Protein AF-A0A0S8JLC1-F1 (afdb_monomer)

Solvent-accessible surface area (backbone atoms only — not comparable to full-atom values): 7962 Å² total; per-residue (Å²): 145,84,77,82,77,69,78,82,66,83,86,64,82,88,74,90,65,54,78,68,53,51,53,52,52,52,49,53,48,49,68,62,53,57,70,75,49,84,62,74,84,76,56,77,79,81,66,77,92,82,66,80,84,83,36,74,48,77,34,61,56,48,60,86,65,21,60,57,53,40,59,54,46,37,54,37,55,77,69,69,58,74,75,73,40,69,37,44,38,69,42,12,24,54,53,26,52,49,41,73,77,67,47,48,38,66,58,48,50,50,54,62,74,68,54,62,58,68,71,72,71,45,90,78,77,133

Sequence (126 aa):
MRKVCIFLFSLLPAIKLEAQEWRRLLQLVFISVIPLFPGQWVGGQEAPASRRPKVGLILSGGAAKGMAHVGVLKVIEEAGLRIDYIGGTSMGGIVSALYAIGYCADSLAELVATLDWDRLLSDDIP

Secondary structure (DSSP, 8-state):
--SSSSGGGSSS------HHHHHHHHHHHHHHHGGG-TTTSS------TTSPPP-EEEEPP-GGGGGHHHHHHHHHHHTT---SEEEESTHHHHHHHHHHTT--HHHHHHHHHHS-HHHHH-----

Structure (mmCIF, N/CA/C/O backbone):
data_AF-A0A0S8JLC1-F1
#
_entry.id   AF-A0A0S8JLC1-F1
#
loop_
_atom_site.group_PDB
_atom_site.id
_atom_site.type_symbol
_atom_site.label_atom_id
_atom_site.label_alt_id
_atom_site.label_comp_id
_atom_site.label_asym_id
_atom_site.label_entity_id
_atom_site.label_seq_id
_atom_site.pdbx_PDB_ins_code
_atom_site.Cartn_x
_atom_site.Cartn_y
_atom_site.Cartn_z
_atom_site.occupancy
_atom_site.B_iso_or_equiv
_atom_site.auth_seq_id
_atom_site.auth_comp_id
_atom_site.auth_asym_id
_atom_site.auth_atom_id
_atom_site.pdbx_PDB_model_num
ATOM 1 N N . MET A 1 1 ? 17.595 2.772 10.826 1.00 45.44 1 MET A N 1
ATOM 2 C CA . MET A 1 1 ? 17.258 3.064 12.242 1.00 45.44 1 MET A CA 1
ATOM 3 C C . MET A 1 1 ? 18.494 2.954 13.153 1.00 45.44 1 MET A C 1
ATOM 5 O O . MET A 1 1 ? 18.518 2.133 14.055 1.00 45.44 1 MET A O 1
ATOM 9 N N . ARG A 1 2 ? 19.556 3.746 12.917 1.00 44.69 2 ARG A N 1
ATOM 10 C CA . ARG A 1 2 ? 20.817 3.678 13.703 1.00 44.69 2 ARG A CA 1
ATOM 11 C C . ARG A 1 2 ? 21.391 5.041 14.135 1.00 44.69 2 ARG A C 1
ATOM 13 O O . ARG A 1 2 ? 22.517 5.091 14.603 1.00 44.69 2 ARG A O 1
ATOM 20 N N . LYS A 1 3 ? 20.658 6.151 13.984 1.00 45.78 3 LYS A N 1
ATOM 21 C CA . LYS A 1 3 ? 21.224 7.503 14.193 1.00 45.78 3 LYS A CA 1
ATOM 22 C C . LYS A 1 3 ? 20.613 8.321 15.339 1.00 45.78 3 LYS A C 1
ATOM 24 O O . LYS A 1 3 ? 21.042 9.443 15.547 1.00 45.78 3 LYS A O 1
ATOM 29 N N . VAL A 1 4 ? 19.674 7.773 16.115 1.00 46.88 4 VAL A N 1
ATOM 30 C CA . VAL A 1 4 ? 19.003 8.537 17.191 1.00 46.88 4 VAL A CA 1
ATOM 31 C C . VAL A 1 4 ? 19.741 8.458 18.541 1.00 46.88 4 VAL A C 1
ATOM 33 O O . VAL A 1 4 ? 19.597 9.351 19.363 1.00 46.88 4 VAL A O 1
ATOM 36 N N . CYS A 1 5 ? 20.616 7.470 18.769 1.00 43.47 5 CYS A N 1
ATOM 37 C CA . CYS A 1 5 ? 21.269 7.297 20.079 1.00 43.47 5 CYS A CA 1
ATOM 38 C C . CYS A 1 5 ? 22.558 8.110 20.304 1.00 43.47 5 CYS A C 1
ATOM 40 O O . CYS A 1 5 ? 23.072 8.101 21.416 1.00 43.47 5 CYS A O 1
ATOM 42 N N . ILE A 1 6 ? 23.110 8.797 19.298 1.00 50.50 6 ILE A N 1
ATOM 43 C CA . ILE A 1 6 ? 24.464 9.379 19.418 1.00 50.50 6 ILE A CA 1
ATOM 44 C C . ILE A 1 6 ? 24.467 10.760 20.100 1.00 50.50 6 ILE A C 1
ATOM 46 O O . ILE A 1 6 ? 25.464 11.136 20.707 1.00 50.50 6 ILE A O 1
ATOM 50 N N . PHE A 1 7 ? 23.359 11.504 20.088 1.00 43.44 7 PHE A N 1
ATOM 51 C CA . PHE A 1 7 ? 23.368 12.892 20.576 1.00 43.44 7 PHE A CA 1
ATOM 52 C C . PHE A 1 7 ? 23.225 13.063 22.096 1.00 43.44 7 PHE A C 1
ATOM 54 O O . PHE A 1 7 ? 23.498 14.147 22.603 1.00 43.44 7 PHE A O 1
ATOM 61 N N . LEU A 1 8 ? 22.869 12.014 22.846 1.00 44.12 8 LEU A N 1
ATOM 62 C CA . LEU A 1 8 ? 22.686 12.115 24.301 1.00 44.12 8 LEU A CA 1
ATOM 63 C C . LEU A 1 8 ? 23.959 11.829 25.124 1.00 44.12 8 LEU A C 1
ATOM 65 O O . LEU A 1 8 ? 23.894 11.775 26.347 1.00 44.12 8 LEU A O 1
ATOM 69 N N . PHE A 1 9 ? 25.112 11.624 24.478 1.00 51.06 9 PHE A N 1
ATOM 70 C CA . PHE A 1 9 ? 26.343 11.172 25.148 1.00 51.06 9 PHE A CA 1
ATOM 71 C C . PHE A 1 9 ? 27.386 12.287 25.379 1.00 51.06 9 PHE A C 1
ATOM 73 O O . PHE A 1 9 ? 28.460 12.033 25.911 1.00 51.06 9 PHE A O 1
ATOM 80 N N . SER A 1 10 ? 27.083 13.53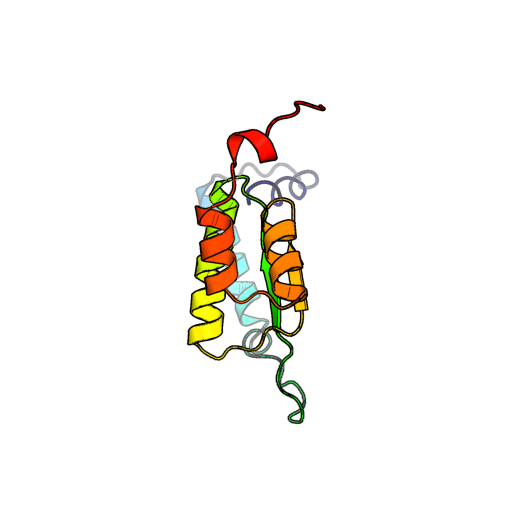4 24.996 1.00 50.03 10 SER A N 1
ATOM 81 C CA . SER A 1 10 ? 28.051 14.648 24.963 1.00 50.03 10 SER A CA 1
ATOM 82 C C . SER A 1 10 ? 28.226 15.423 26.284 1.00 50.03 10 SER A C 1
ATOM 84 O O . SER A 1 10 ? 29.041 16.343 26.323 1.00 50.03 10 SER A O 1
ATOM 86 N N . LEU A 1 11 ? 27.471 15.124 27.348 1.00 53.22 11 LEU A N 1
ATOM 87 C CA . LEU A 1 11 ? 27.420 15.973 28.557 1.00 53.22 11 LEU A CA 1
ATOM 88 C C . LEU A 1 11 ? 27.631 15.233 29.889 1.00 53.22 11 LEU A C 1
ATOM 90 O O . LEU A 1 11 ? 27.379 15.802 30.947 1.00 53.22 11 LEU A O 1
ATOM 94 N N . LEU A 1 12 ? 28.125 13.993 29.870 1.00 55.94 12 LEU A N 1
ATOM 95 C CA . LEU A 1 12 ? 28.469 13.264 31.095 1.00 55.94 12 LEU A CA 1
ATOM 96 C C . LEU A 1 12 ? 29.993 13.115 31.225 1.00 55.94 12 LEU A C 1
ATOM 98 O O . LEU A 1 12 ? 30.658 12.836 30.224 1.00 55.94 12 LEU A O 1
ATOM 102 N N . PRO A 1 13 ? 30.568 13.302 32.430 1.00 50.53 13 PRO A N 1
ATOM 103 C CA . PRO A 1 13 ? 31.993 13.092 32.661 1.00 50.53 13 PRO A CA 1
ATOM 104 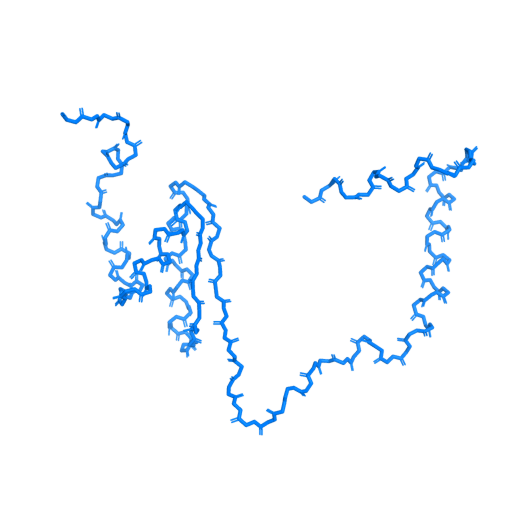C C . PRO A 1 13 ? 32.384 11.672 32.235 1.00 50.53 13 PRO A C 1
ATOM 106 O O . PRO A 1 13 ? 31.638 10.720 32.456 1.00 50.53 13 PRO A O 1
ATOM 109 N N . ALA A 1 14 ? 33.541 11.552 31.582 1.00 56.91 14 ALA A N 1
ATOM 110 C CA . ALA A 1 14 ? 34.032 10.333 30.948 1.00 56.91 14 ALA A CA 1
ATOM 111 C C . ALA A 1 14 ? 34.340 9.223 31.970 1.00 56.91 14 ALA A C 1
ATOM 113 O O . ALA A 1 14 ? 35.491 8.990 32.337 1.00 56.91 14 ALA A O 1
ATOM 114 N N . ILE A 1 15 ? 33.306 8.511 32.415 1.00 60.38 15 ILE A N 1
ATOM 115 C CA . ILE A 1 15 ? 33.459 7.250 33.136 1.00 60.38 15 ILE A CA 1
ATOM 116 C C . ILE A 1 15 ? 33.842 6.195 32.088 1.00 60.38 15 ILE A C 1
ATOM 118 O O . ILE A 1 15 ? 33.022 5.794 31.260 1.00 60.38 15 ILE A O 1
ATOM 122 N N . LYS A 1 16 ? 35.115 5.783 32.077 1.00 57.06 16 LYS A N 1
ATOM 123 C CA . LYS A 1 16 ? 35.620 4.687 31.235 1.00 57.06 16 LYS A CA 1
ATOM 124 C C . LYS A 1 16 ? 35.109 3.350 31.776 1.00 57.06 16 LYS A C 1
ATOM 126 O O . LYS A 1 16 ? 35.839 2.650 32.464 1.00 57.06 16 LYS A O 1
ATOM 131 N N . LEU A 1 17 ? 33.851 3.032 31.491 1.00 61.47 17 LEU A N 1
ATOM 132 C CA . LEU A 1 17 ? 33.269 1.729 31.799 1.00 61.47 17 LEU A CA 1
ATOM 133 C C . LEU A 1 17 ? 33.485 0.770 30.630 1.00 61.47 17 LEU A C 1
ATOM 135 O O . LEU A 1 17 ? 33.265 1.134 29.469 1.00 61.47 17 LEU A O 1
ATOM 139 N N . GLU A 1 18 ? 33.887 -0.460 30.933 1.00 74.25 18 GLU A N 1
ATOM 140 C CA . GLU A 1 18 ? 33.961 -1.530 29.945 1.00 74.25 18 GLU A CA 1
ATOM 141 C C . GLU A 1 18 ? 32.563 -1.874 29.405 1.00 74.25 18 GLU A C 1
ATOM 143 O O . GLU A 1 18 ? 31.536 -1.712 30.071 1.00 74.25 18 GLU A O 1
ATOM 148 N N . ALA A 1 19 ? 32.495 -2.419 28.186 1.00 70.94 19 ALA A N 1
ATOM 149 C CA . ALA A 1 19 ? 31.231 -2.794 27.541 1.00 70.94 19 ALA A CA 1
ATOM 150 C C . ALA A 1 19 ? 30.370 -3.758 28.391 1.00 70.94 19 ALA A C 1
ATOM 152 O O . ALA A 1 19 ? 29.148 -3.828 28.231 1.00 70.94 19 ALA A O 1
ATOM 153 N N . GLN A 1 20 ? 30.994 -4.516 29.296 1.00 69.56 20 GLN A N 1
ATOM 154 C CA . GLN A 1 20 ? 30.313 -5.408 30.232 1.00 69.56 20 GLN A CA 1
ATOM 155 C C . GLN A 1 20 ? 29.629 -4.661 31.389 1.00 69.56 20 GLN A C 1
ATOM 157 O O . GLN A 1 20 ? 28.553 -5.067 31.829 1.00 69.56 20 GLN A O 1
ATOM 162 N N . GLU A 1 21 ? 30.199 -3.552 31.847 1.00 79.06 21 GLU A N 1
ATOM 163 C CA . GLU A 1 21 ? 29.637 -2.719 32.914 1.00 79.06 21 GLU A CA 1
ATOM 164 C C . GLU A 1 21 ? 28.445 -1.912 32.403 1.00 79.06 21 GLU A C 1
ATOM 166 O O . GLU A 1 21 ? 27.424 -1.836 33.082 1.00 79.06 21 GLU A O 1
ATOM 171 N N . TRP A 1 22 ? 28.500 -1.439 31.153 1.00 79.00 22 TRP A N 1
ATOM 172 C CA . TRP A 1 22 ? 27.345 -0.839 30.476 1.00 79.00 22 TRP A CA 1
ATOM 173 C C . TRP A 1 22 ? 26.160 -1.793 30.387 1.00 79.00 22 TRP A C 1
ATOM 175 O O . TRP A 1 22 ? 25.030 -1.402 30.671 1.00 79.00 22 TRP A O 1
ATOM 1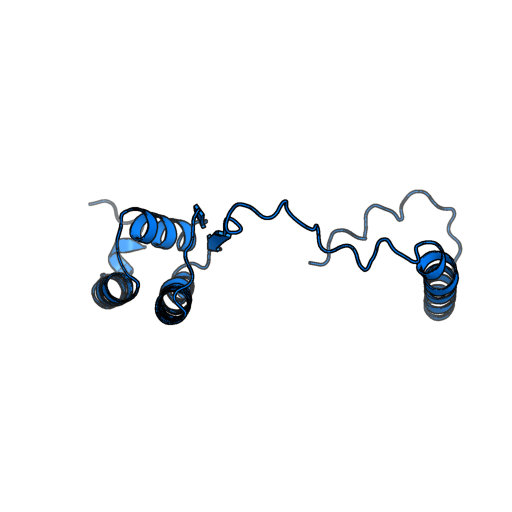85 N N . ARG A 1 23 ? 26.405 -3.063 30.045 1.00 76.94 23 ARG A N 1
ATOM 186 C CA . ARG A 1 23 ? 25.353 -4.090 30.042 1.00 76.94 23 ARG A CA 1
ATOM 187 C C . ARG A 1 23 ? 24.720 -4.252 31.420 1.00 76.94 23 ARG A C 1
ATOM 189 O O . ARG A 1 23 ? 23.498 -4.287 31.506 1.00 76.94 23 ARG A O 1
ATOM 196 N N . ARG A 1 24 ? 25.530 -4.291 32.481 1.00 81.81 24 ARG A N 1
ATOM 197 C CA . ARG A 1 24 ? 25.040 -4.403 33.862 1.00 81.81 24 ARG A CA 1
ATOM 198 C C . ARG A 1 24 ? 24.250 -3.171 34.294 1.00 81.81 24 ARG A C 1
ATOM 200 O O . ARG A 1 24 ? 23.175 -3.323 34.855 1.00 81.81 24 ARG A O 1
ATOM 207 N N . LEU A 1 25 ? 24.725 -1.965 33.992 1.00 83.25 25 LEU A N 1
ATOM 208 C CA . LEU A 1 25 ? 24.010 -0.731 34.325 1.00 83.25 25 LEU A CA 1
ATOM 209 C C . LEU A 1 25 ? 22.680 -0.627 33.583 1.00 83.25 25 LEU A C 1
ATOM 211 O O . LEU A 1 25 ? 21.662 -0.333 34.199 1.00 83.25 25 LEU A O 1
ATOM 215 N N . LEU A 1 26 ? 22.662 -0.935 32.286 1.00 83.50 26 LEU A N 1
ATOM 216 C CA . LEU A 1 26 ? 21.424 -0.952 31.511 1.00 83.50 26 LEU A CA 1
ATOM 217 C C . LEU A 1 26 ? 20.450 -2.004 32.049 1.00 83.50 26 LEU A C 1
ATOM 219 O O . LEU A 1 26 ? 19.272 -1.705 32.207 1.00 83.50 26 LEU A O 1
ATOM 223 N N . GLN A 1 27 ? 20.930 -3.202 32.395 1.00 80.69 27 GLN A N 1
ATOM 224 C CA . GLN A 1 27 ? 20.104 -4.237 33.023 1.00 80.69 27 GLN A CA 1
ATOM 225 C C . GLN A 1 27 ? 19.517 -3.771 34.361 1.00 80.69 27 GLN A C 1
ATOM 227 O O . GLN A 1 27 ? 18.325 -3.952 34.588 1.00 80.69 27 GLN A O 1
ATOM 232 N N . LEU A 1 28 ? 20.314 -3.132 35.220 1.00 85.56 28 LEU A N 1
ATOM 233 C CA . LEU A 1 28 ? 19.855 -2.617 36.514 1.00 85.56 28 LEU A CA 1
ATOM 234 C C . LEU A 1 28 ? 18.850 -1.468 36.360 1.00 85.56 28 LEU A C 1
ATOM 236 O O . LEU A 1 28 ? 17.856 -1.427 37.084 1.00 85.56 28 LEU A O 1
ATOM 240 N N . VAL A 1 29 ? 19.052 -0.571 35.392 1.00 83.69 29 VAL A N 1
ATOM 241 C CA . VAL A 1 29 ? 18.090 0.492 35.058 1.00 83.69 29 VAL A CA 1
ATOM 242 C C . VAL A 1 29 ? 16.783 -0.111 34.543 1.00 83.69 29 VAL A C 1
ATOM 244 O O . VAL A 1 29 ? 15.716 0.240 35.031 1.00 83.69 29 VAL A O 1
ATOM 247 N N . PHE A 1 30 ? 16.838 -1.068 33.616 1.00 77.44 30 PHE A N 1
ATOM 248 C CA . PHE A 1 30 ? 15.633 -1.723 33.107 1.00 77.44 30 PHE A CA 1
ATOM 249 C C . PHE A 1 30 ? 14.875 -2.478 34.213 1.00 77.44 30 PHE A C 1
ATOM 251 O O . PHE A 1 30 ? 13.666 -2.308 34.335 1.00 77.44 30 PHE A O 1
ATOM 258 N N . ILE A 1 31 ? 15.564 -3.245 35.063 1.00 82.31 31 ILE A N 1
ATOM 259 C CA . ILE A 1 31 ? 14.940 -4.009 36.160 1.00 82.31 31 ILE A CA 1
ATOM 260 C C . ILE A 1 31 ? 14.345 -3.091 37.235 1.00 82.31 31 ILE A C 1
ATOM 262 O O . ILE A 1 31 ? 13.326 -3.438 37.821 1.00 82.31 31 ILE A O 1
ATOM 266 N N . SER A 1 32 ? 14.944 -1.926 37.494 1.00 80.12 32 SER A N 1
ATOM 267 C CA . SER A 1 32 ? 14.440 -0.988 38.506 1.00 80.12 32 SER A CA 1
ATOM 268 C C . SER A 1 32 ? 13.329 -0.073 37.992 1.00 80.12 32 SER A C 1
ATOM 270 O O . SER A 1 32 ? 12.428 0.259 38.754 1.00 80.12 32 SER A O 1
ATOM 272 N N . VAL A 1 33 ? 13.357 0.315 36.713 1.00 74.38 33 VAL A N 1
ATOM 273 C CA . VAL A 1 33 ? 12.420 1.301 36.151 1.00 74.38 33 VAL A CA 1
ATOM 274 C C . VAL A 1 33 ? 11.178 0.650 35.536 1.00 74.38 33 VAL A C 1
ATOM 276 O O . VAL A 1 33 ? 10.089 1.203 35.657 1.00 74.38 33 VAL A O 1
ATOM 279 N N . ILE A 1 34 ? 11.290 -0.538 34.925 1.00 68.19 34 ILE A N 1
ATOM 280 C CA . ILE A 1 34 ? 10.136 -1.246 34.337 1.00 68.19 34 ILE A CA 1
ATOM 281 C C . ILE A 1 34 ? 9.007 -1.512 35.359 1.00 68.19 34 ILE A C 1
ATOM 283 O O . ILE A 1 34 ? 7.855 -1.206 35.040 1.00 68.19 34 ILE A O 1
ATOM 287 N N . PRO A 1 35 ? 9.267 -2.041 36.574 1.00 72.31 35 PRO A N 1
ATOM 288 C CA . PRO A 1 35 ? 8.201 -2.331 37.533 1.00 72.31 35 PRO A CA 1
ATOM 289 C C . PRO A 1 35 ? 7.614 -1.085 38.213 1.00 72.31 35 PRO A C 1
ATOM 291 O O . PRO A 1 35 ? 6.626 -1.225 38.926 1.00 72.31 35 PRO A O 1
ATOM 294 N N . LEU A 1 36 ? 8.164 0.119 37.987 1.00 72.81 36 LEU A N 1
ATOM 295 C CA . LEU A 1 36 ? 7.584 1.386 38.466 1.00 72.81 36 LEU A CA 1
ATOM 296 C C . LEU A 1 36 ? 6.397 1.865 37.618 1.00 72.81 36 LEU A C 1
ATOM 298 O O . LEU A 1 36 ? 5.689 2.783 38.023 1.00 72.81 36 LEU A O 1
ATOM 302 N N . PHE A 1 37 ? 6.129 1.210 36.485 1.00 71.56 37 PHE A N 1
ATOM 303 C CA . PHE A 1 37 ? 4.968 1.484 35.637 1.00 71.56 37 PHE A CA 1
ATOM 304 C C . PHE A 1 37 ? 4.032 0.265 35.502 1.00 71.56 37 PHE A C 1
ATOM 306 O O . PHE A 1 37 ? 3.701 -0.123 34.374 1.00 71.56 37 PHE A O 1
ATOM 313 N N . PRO A 1 38 ? 3.580 -0.375 36.602 1.00 59.59 38 PRO A N 1
ATOM 314 C CA . PRO A 1 38 ? 2.679 -1.516 36.524 1.00 59.59 38 PRO A CA 1
ATOM 315 C C . PRO A 1 38 ? 1.279 -0.996 36.175 1.00 59.59 38 PRO A C 1
ATOM 317 O O . PRO A 1 38 ? 0.500 -0.630 37.046 1.00 59.59 38 PRO A O 1
ATOM 320 N N . GLY A 1 39 ? 0.977 -0.880 34.883 1.00 59.88 39 GLY A N 1
ATOM 321 C CA . GLY A 1 39 ? -0.357 -0.490 34.412 1.00 59.88 39 GLY A CA 1
ATOM 322 C C . GLY A 1 39 ? -0.397 0.451 33.210 1.00 59.88 39 GLY A C 1
ATOM 323 O O . GLY A 1 39 ? -1.435 0.537 32.569 1.00 59.88 39 GLY A O 1
ATOM 324 N N . GLN A 1 40 ? 0.709 1.104 32.832 1.00 57.75 40 GLN A N 1
ATOM 325 C CA . GLN A 1 40 ? 0.728 1.932 31.609 1.00 57.75 40 GLN A CA 1
ATOM 326 C C . GLN A 1 40 ? 1.015 1.130 30.330 1.00 57.75 40 GLN A C 1
ATOM 328 O O . GLN A 1 40 ? 0.749 1.608 29.232 1.00 57.75 40 GLN A O 1
ATOM 333 N N . TRP A 1 41 ? 1.530 -0.095 30.460 1.00 59.31 41 TRP A N 1
ATOM 334 C CA . TRP A 1 41 ? 1.853 -0.959 29.319 1.00 59.31 41 TRP A CA 1
ATOM 335 C C . TRP A 1 41 ? 0.649 -1.749 28.790 1.00 59.31 41 TRP A C 1
ATOM 337 O O . TRP A 1 41 ? 0.669 -2.196 27.648 1.00 59.31 41 TRP A O 1
ATOM 347 N N . VAL A 1 42 ? -0.408 -1.896 29.595 1.00 59.34 42 VAL A N 1
ATOM 348 C CA . VAL A 1 42 ? -1.640 -2.619 29.235 1.00 59.34 42 VAL A CA 1
ATOM 349 C C . VAL A 1 42 ? -2.807 -1.636 29.253 1.00 59.34 42 VAL A C 1
ATOM 351 O O . VAL A 1 42 ? -3.777 -1.775 29.985 1.00 59.34 42 VAL A O 1
ATOM 354 N N . GLY A 1 43 ? -2.663 -0.580 28.462 1.00 56.94 43 GLY A N 1
ATOM 355 C CA . GLY A 1 43 ? -3.723 0.370 28.166 1.00 56.94 43 GLY A CA 1
ATOM 356 C C . GLY A 1 43 ? -3.833 0.513 26.660 1.00 56.94 43 GLY A C 1
ATOM 357 O O . GLY A 1 43 ? -3.438 1.536 26.108 1.00 56.94 43 GLY A O 1
ATOM 358 N N . GLY A 1 44 ? -4.325 -0.522 25.972 1.00 60.22 44 GLY A N 1
ATOM 359 C CA . GLY A 1 44 ? -4.900 -0.289 24.651 1.00 60.22 44 GLY A CA 1
ATOM 360 C C . GLY A 1 44 ? -5.994 0.755 24.841 1.00 60.22 44 GLY A C 1
ATOM 361 O O . GLY A 1 44 ? -6.857 0.560 25.691 1.00 60.22 44 GLY A O 1
ATOM 362 N N . GLN A 1 45 ? -5.905 1.896 24.154 1.00 62.34 45 GLN A N 1
ATOM 363 C CA . GLN A 1 45 ? -6.912 2.944 24.284 1.00 62.34 45 GLN A CA 1
ATOM 364 C C . GLN A 1 45 ? -8.283 2.338 23.963 1.00 62.34 45 GLN A C 1
ATOM 366 O O . GLN A 1 45 ? -8.560 2.027 22.805 1.00 62.34 45 GLN A O 1
ATOM 371 N N . GLU A 1 46 ? -9.135 2.160 24.975 1.00 60.59 46 GLU A N 1
ATOM 372 C CA . GLU A 1 46 ? -10.552 1.871 24.777 1.00 60.59 46 GLU A CA 1
ATOM 373 C C . GLU A 1 46 ? -11.178 3.119 24.157 1.00 60.59 46 GLU A C 1
ATOM 375 O O . GLU A 1 46 ? -11.617 4.053 24.829 1.00 60.59 46 GLU A O 1
ATOM 380 N N . ALA A 1 47 ? -11.125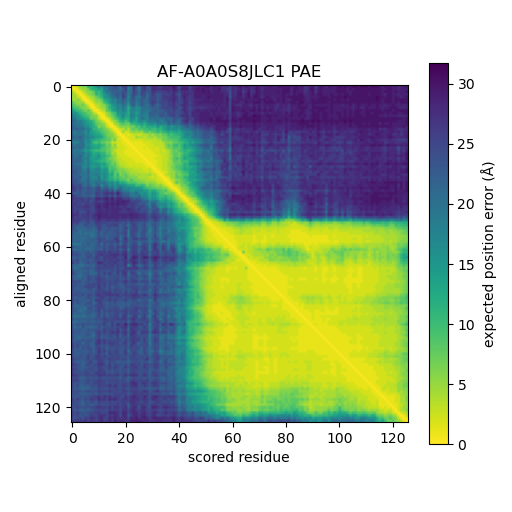 3.176 22.826 1.00 61.66 47 ALA A N 1
ATOM 381 C CA . ALA A 1 47 ? -11.826 4.181 22.060 1.00 61.66 47 ALA A CA 1
ATOM 382 C C . ALA A 1 47 ? -13.332 4.025 22.339 1.00 61.66 47 ALA A C 1
ATOM 384 O O . ALA A 1 47 ? -13.834 2.898 22.342 1.00 61.66 47 ALA A O 1
ATOM 385 N N . PRO A 1 48 ? -14.068 5.127 22.569 1.00 60.94 48 PRO A N 1
ATOM 386 C CA . PRO A 1 48 ? -15.485 5.074 22.903 1.00 60.94 48 PRO A CA 1
ATOM 387 C C . PRO A 1 48 ? -16.255 4.255 21.860 1.00 60.94 48 PRO A C 1
ATOM 389 O O . PRO A 1 48 ? -16.233 4.557 20.663 1.00 60.94 48 PRO A O 1
ATOM 392 N N . ALA A 1 49 ? -16.934 3.208 22.331 1.00 66.31 49 ALA A N 1
ATOM 393 C CA . ALA A 1 49 ? -17.719 2.284 21.526 1.00 66.31 49 ALA A CA 1
ATOM 394 C C . 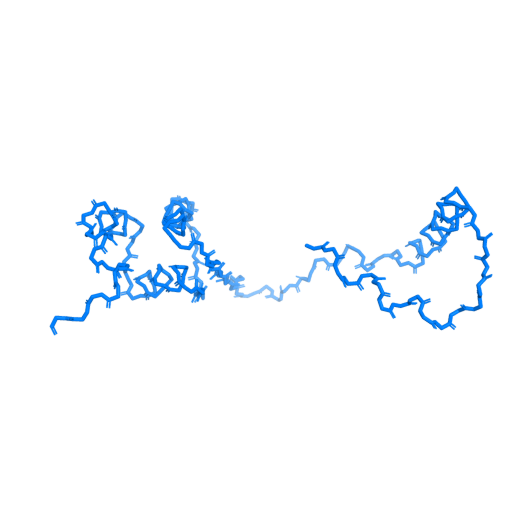ALA A 1 49 ? -18.895 3.011 20.852 1.00 66.31 49 ALA A C 1
ATOM 396 O O . ALA A 1 49 ? -19.973 3.157 21.418 1.00 66.31 49 ALA A O 1
ATOM 397 N N . SER A 1 50 ? -18.675 3.512 19.636 1.00 68.38 50 SER A N 1
ATOM 398 C CA . SER A 1 50 ? -19.755 3.968 18.744 1.00 68.38 50 SER A CA 1
ATOM 399 C C . SER A 1 50 ? -19.363 4.062 17.266 1.00 68.38 50 SER A C 1
ATOM 401 O O . SER A 1 50 ? -20.242 4.142 16.410 1.00 68.38 50 SER A O 1
ATOM 403 N N . ARG A 1 51 ? -18.069 4.041 16.917 1.00 75.69 51 ARG A N 1
ATOM 404 C CA . ARG A 1 51 ? -17.617 4.119 15.519 1.00 75.69 51 ARG A CA 1
ATOM 405 C C . ARG A 1 51 ? -16.501 3.130 15.237 1.00 75.69 51 ARG A C 1
ATOM 407 O O . ARG A 1 51 ? -15.635 2.916 16.081 1.00 75.69 51 ARG A O 1
ATOM 414 N N . ARG A 1 52 ? -16.513 2.565 14.022 1.00 86.19 52 ARG A N 1
ATOM 415 C CA . ARG A 1 52 ? -15.397 1.750 13.534 1.00 86.19 52 ARG A CA 1
ATOM 416 C C . ARG A 1 52 ? -14.096 2.561 13.648 1.00 86.19 52 ARG A C 1
ATOM 418 O O . ARG A 1 52 ? -14.122 3.754 13.318 1.00 86.19 52 ARG A O 1
ATOM 425 N N . PRO A 1 53 ? -12.975 1.952 14.061 1.00 87.25 53 PRO A N 1
ATOM 426 C CA . PRO A 1 53 ? -11.676 2.602 13.984 1.00 87.25 53 PRO A CA 1
ATOM 427 C C . PRO A 1 53 ? -11.404 3.055 12.549 1.00 87.25 53 PRO A C 1
ATOM 429 O O . PRO A 1 53 ? -11.636 2.297 11.601 1.00 87.25 53 PRO A O 1
ATOM 432 N N . LYS A 1 54 ? -10.942 4.298 12.390 1.00 93.06 54 LYS A N 1
ATOM 433 C CA . LYS A 1 54 ? -10.510 4.793 11.083 1.00 93.06 54 LYS A CA 1
ATOM 434 C C . LYS A 1 54 ? -9.119 4.254 10.778 1.00 93.06 54 LYS A C 1
ATOM 436 O O . LYS A 1 54 ? -8.235 4.345 11.627 1.00 93.06 54 LYS A O 1
ATOM 441 N N . VAL A 1 55 ? -8.925 3.729 9.576 1.00 93.31 55 VAL A N 1
ATOM 442 C CA . VAL A 1 55 ? -7.667 3.107 9.151 1.00 93.31 55 VAL A CA 1
ATOM 443 C C . VAL A 1 55 ? -6.992 3.977 8.098 1.00 93.31 55 VAL A C 1
ATOM 445 O O . VAL A 1 55 ? -7.571 4.259 7.050 1.00 93.31 55 VAL A O 1
ATOM 448 N N . GLY A 1 56 ? -5.760 4.399 8.383 1.00 96.19 56 GLY A N 1
ATOM 449 C CA . GLY A 1 56 ? -4.892 5.090 7.433 1.00 96.19 56 GLY A CA 1
ATOM 450 C C . GLY A 1 56 ? -3.804 4.162 6.891 1.00 96.19 56 GLY A C 1
ATOM 451 O O . GLY A 1 56 ? -3.125 3.505 7.678 1.00 96.19 56 GLY A O 1
ATOM 452 N N . LEU A 1 57 ? -3.616 4.130 5.571 1.00 97.19 57 LEU A N 1
ATOM 453 C CA . LEU A 1 57 ? -2.567 3.372 4.885 1.00 97.19 57 LEU A CA 1
ATOM 454 C C . LEU A 1 57 ? -1.568 4.328 4.220 1.00 97.19 57 LEU A C 1
ATOM 456 O O . LEU A 1 57 ? -1.952 5.147 3.390 1.00 97.19 57 LEU A O 1
ATOM 460 N N . ILE A 1 58 ? -0.279 4.212 4.553 1.00 97.31 58 ILE A N 1
ATOM 461 C CA . ILE A 1 58 ? 0.785 5.030 3.954 1.00 97.31 58 ILE A CA 1
ATOM 462 C C . ILE A 1 58 ? 1.764 4.142 3.185 1.00 97.31 58 ILE A C 1
ATOM 464 O O . ILE A 1 58 ? 2.395 3.255 3.759 1.00 97.31 58 ILE A O 1
ATOM 468 N N . LEU A 1 59 ? 1.910 4.409 1.888 1.00 96.94 59 LEU A N 1
ATOM 469 C CA . LEU A 1 59 ? 2.762 3.663 0.967 1.00 96.94 59 LEU A CA 1
ATOM 470 C C . LEU A 1 59 ? 4.110 4.374 0.783 1.00 96.94 59 LEU A C 1
ATOM 472 O O . LEU A 1 59 ? 4.194 5.490 0.266 1.00 96.94 59 LEU A O 1
ATOM 476 N N . SER A 1 60 ? 5.194 3.721 1.199 1.00 95.50 60 SER A N 1
ATOM 477 C CA . SER A 1 60 ? 6.556 4.248 1.024 1.00 95.50 60 SER A CA 1
ATOM 478 C C . SER A 1 60 ? 6.949 4.364 -0.456 1.00 95.50 60 SER A C 1
ATOM 480 O O . SER A 1 60 ? 6.440 3.642 -1.311 1.00 95.50 60 SER A O 1
ATOM 482 N N . GLY A 1 61 ? 7.935 5.209 -0.762 1.00 93.31 61 GLY A N 1
ATOM 483 C CA . GLY A 1 61 ? 8.628 5.164 -2.052 1.00 93.31 61 GLY A CA 1
ATOM 484 C C . GLY A 1 61 ? 9.460 3.887 -2.231 1.00 93.31 61 GLY A C 1
ATOM 485 O O . GLY A 1 61 ? 9.743 3.177 -1.263 1.00 93.31 61 GLY A O 1
ATOM 486 N N . GLY A 1 62 ? 9.865 3.608 -3.473 1.00 88.06 62 GLY A N 1
ATOM 487 C CA . GLY A 1 62 ? 10.664 2.421 -3.810 1.00 88.06 62 GLY A CA 1
ATOM 488 C C . GLY A 1 62 ? 11.036 2.272 -5.290 1.00 88.06 62 GLY A C 1
ATOM 489 O O . GLY A 1 62 ? 11.361 1.161 -5.710 1.00 88.06 62 GLY A O 1
ATOM 490 N N . ALA A 1 63 ? 10.963 3.354 -6.081 1.00 84.38 63 ALA A N 1
ATOM 491 C CA . ALA A 1 63 ? 11.111 3.332 -7.545 1.00 84.38 63 ALA A CA 1
ATOM 492 C C . ALA A 1 63 ? 10.251 2.217 -8.182 1.00 84.38 63 ALA A C 1
ATOM 494 O O . ALA A 1 63 ? 9.128 1.994 -7.731 1.00 84.38 63 ALA A O 1
ATOM 495 N N . ALA A 1 64 ? 10.777 1.482 -9.167 1.00 80.25 64 ALA A N 1
ATOM 496 C CA . ALA A 1 64 ? 10.082 0.366 -9.816 1.00 80.25 64 ALA A CA 1
ATOM 497 C C . ALA A 1 64 ? 9.652 -0.754 -8.843 1.00 80.25 64 ALA A C 1
ATOM 499 O O . ALA A 1 64 ? 8.667 -1.442 -9.080 1.00 80.25 64 ALA A O 1
ATOM 500 N N . LYS A 1 65 ? 10.322 -0.929 -7.694 1.00 83.50 65 LYS A N 1
ATOM 501 C CA . LYS A 1 65 ? 9.889 -1.917 -6.683 1.00 83.50 65 LYS A CA 1
ATOM 502 C C . LYS A 1 65 ? 8.655 -1.462 -5.900 1.00 83.50 65 LYS A C 1
ATOM 504 O O . LYS A 1 65 ? 8.014 -2.282 -5.250 1.00 83.50 65 LYS A O 1
ATOM 509 N N . GLY A 1 66 ? 8.298 -0.178 -5.980 1.00 84.62 66 GLY A N 1
ATOM 510 C CA . GLY A 1 66 ? 7.086 0.374 -5.372 1.00 84.62 66 GLY A CA 1
ATOM 511 C C . GLY A 1 66 ? 5.793 -0.231 -5.926 1.00 84.62 66 GLY A C 1
ATOM 512 O O . GLY A 1 66 ? 4.763 -0.148 -5.267 1.00 84.62 66 GLY A O 1
ATOM 513 N N . MET A 1 67 ? 5.850 -0.915 -7.073 1.00 87.56 67 MET A N 1
ATOM 514 C CA . MET A 1 67 ? 4.703 -1.632 -7.640 1.00 87.56 67 MET A CA 1
ATOM 515 C C . MET A 1 67 ? 4.208 -2.779 -6.755 1.00 87.56 67 MET A C 1
ATOM 517 O O . MET A 1 67 ? 3.037 -3.142 -6.820 1.00 87.56 67 MET A O 1
ATOM 521 N N . ALA A 1 68 ? 5.053 -3.295 -5.855 1.00 92.62 68 ALA A N 1
ATOM 522 C CA . ALA A 1 68 ? 4.657 -4.300 -4.869 1.00 92.62 68 ALA A CA 1
ATOM 523 C C . ALA A 1 68 ? 3.502 -3.839 -3.957 1.00 92.62 68 ALA A C 1
ATOM 525 O O . ALA A 1 68 ? 2.779 -4.676 -3.417 1.00 92.62 68 ALA A O 1
ATOM 526 N N . HIS A 1 69 ? 3.278 -2.524 -3.820 1.00 95.94 69 HIS A N 1
ATOM 527 C CA . HIS A 1 69 ? 2.138 -1.980 -3.075 1.00 95.94 69 HIS A CA 1
ATOM 528 C C . HIS A 1 69 ? 0.784 -2.405 -3.647 1.00 95.94 69 HIS A C 1
ATOM 530 O O . HIS A 1 69 ? -0.168 -2.535 -2.885 1.00 95.94 69 HIS A O 1
ATOM 536 N N . VAL A 1 70 ? 0.696 -2.687 -4.952 1.00 96.25 70 VAL A N 1
ATOM 537 C CA . VAL A 1 70 ? -0.533 -3.209 -5.574 1.00 96.25 70 VAL A CA 1
ATOM 538 C C . VAL A 1 70 ? -0.915 -4.567 -4.975 1.00 96.25 70 VAL A C 1
ATOM 540 O O . VAL A 1 70 ? -2.078 -4.801 -4.665 1.00 96.25 70 VAL A O 1
ATOM 543 N N . GLY A 1 71 ? 0.067 -5.436 -4.716 1.00 95.88 71 GLY A N 1
ATOM 544 C CA . GLY A 1 71 ? -0.174 -6.724 -4.059 1.00 95.88 71 GLY A CA 1
ATOM 545 C C . GLY A 1 71 ? -0.659 -6.573 -2.615 1.00 95.88 71 GLY A C 1
ATOM 546 O O . GLY A 1 71 ? -1.527 -7.319 -2.173 1.00 95.88 71 GLY A O 1
ATOM 547 N N . VAL A 1 72 ? -0.153 -5.570 -1.890 1.00 95.81 72 VAL A N 1
ATOM 548 C CA . VAL A 1 72 ? -0.638 -5.249 -0.536 1.00 95.81 72 VAL A CA 1
ATOM 549 C C . VAL A 1 72 ? -2.096 -4.795 -0.581 1.00 95.81 72 VAL A C 1
ATOM 551 O O . VAL A 1 72 ? -2.900 -5.271 0.217 1.00 95.81 72 VAL A O 1
ATOM 554 N N . LEU A 1 73 ? -2.450 -3.919 -1.527 1.00 97.12 73 LEU A N 1
ATOM 555 C CA . LEU A 1 73 ? -3.830 -3.468 -1.718 1.00 97.12 73 LEU A CA 1
ATOM 556 C C . LEU A 1 73 ? -4.763 -4.637 -2.044 1.00 97.12 73 LEU A C 1
ATOM 558 O O . LEU A 1 73 ? -5.829 -4.728 -1.446 1.00 97.12 73 LEU A O 1
ATOM 562 N N . LYS A 1 74 ? -4.328 -5.575 -2.892 1.00 96.81 74 LYS A N 1
ATOM 563 C CA . LYS A 1 74 ? -5.100 -6.779 -3.221 1.00 96.81 74 LYS A CA 1
ATOM 564 C C . LYS A 1 74 ? -5.444 -7.607 -1.984 1.00 96.81 74 LYS A C 1
ATOM 566 O O . LYS A 1 74 ? -6.606 -7.917 -1.756 1.00 96.81 74 LYS A O 1
ATOM 571 N N . VAL A 1 75 ? -4.456 -7.895 -1.136 1.00 97.12 75 VAL A N 1
ATOM 572 C CA . VAL A 1 75 ? -4.685 -8.655 0.106 1.00 97.12 75 VAL A CA 1
ATOM 573 C C . VAL A 1 75 ? -5.610 -7.899 1.067 1.00 97.12 75 VAL A C 1
ATOM 575 O O . VAL A 1 75 ? -6.427 -8.508 1.753 1.00 97.12 75 VAL A O 1
ATOM 578 N N . ILE A 1 76 ? -5.505 -6.569 1.125 1.00 96.12 76 ILE A N 1
ATOM 579 C CA . ILE A 1 76 ? -6.389 -5.731 1.948 1.00 96.12 76 ILE A CA 1
ATOM 580 C C . ILE A 1 76 ? -7.838 -5.792 1.440 1.00 96.12 76 ILE A C 1
ATOM 582 O O . ILE A 1 76 ? -8.755 -5.941 2.253 1.00 96.12 76 ILE A O 1
ATOM 586 N N . GLU A 1 77 ? -8.046 -5.699 0.123 1.00 95.44 77 GLU A N 1
ATOM 587 C CA . GLU A 1 77 ? -9.362 -5.834 -0.514 1.00 95.44 77 GLU A CA 1
ATOM 588 C C . GLU A 1 77 ? -9.960 -7.227 -0.267 1.00 95.44 77 GLU A C 1
ATOM 590 O O . GLU A 1 77 ? -11.099 -7.331 0.190 1.00 95.44 77 GLU A O 1
ATOM 595 N N . GLU A 1 78 ? -9.179 -8.291 -0.484 1.00 96.75 78 GLU A N 1
ATOM 596 C CA . GLU A 1 78 ? -9.580 -9.688 -0.249 1.00 96.75 78 GLU A CA 1
ATOM 597 C C . GLU A 1 78 ? -9.948 -9.951 1.220 1.00 96.75 78 GLU A C 1
ATOM 599 O O . GLU A 1 78 ? -10.880 -10.700 1.512 1.00 96.75 78 GLU A O 1
ATOM 604 N N . ALA A 1 79 ? -9.263 -9.293 2.159 1.00 96.12 79 ALA A N 1
ATOM 605 C CA . ALA A 1 79 ? -9.575 -9.354 3.584 1.00 96.12 79 ALA A CA 1
ATOM 606 C C . ALA A 1 79 ? -10.821 -8.532 3.983 1.00 96.12 79 ALA A C 1
ATOM 608 O O . ALA A 1 79 ? -11.228 -8.560 5.147 1.00 96.12 79 ALA A O 1
ATOM 609 N N . GLY A 1 80 ? -11.419 -7.769 3.060 1.00 93.50 80 GLY A N 1
ATOM 610 C CA . GLY A 1 80 ? -12.570 -6.904 3.328 1.00 93.50 80 GLY A CA 1
ATOM 611 C C . GLY A 1 80 ? -12.252 -5.699 4.223 1.00 93.50 80 GLY A C 1
ATOM 612 O O . GLY A 1 80 ? -13.156 -5.116 4.833 1.00 93.50 80 GLY A O 1
ATOM 613 N N . LEU A 1 81 ? -10.975 -5.318 4.334 1.00 92.25 81 LEU A N 1
ATOM 614 C CA . LEU A 1 81 ? -10.531 -4.214 5.180 1.00 92.25 81 LEU A CA 1
ATOM 615 C C . LEU A 1 81 ? -10.782 -2.865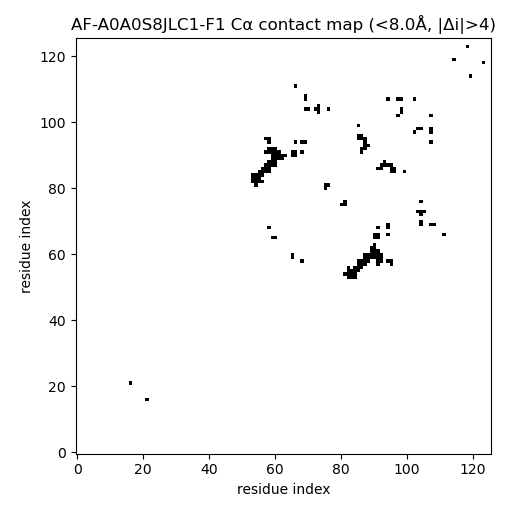 4.496 1.00 92.25 81 LEU A C 1
ATOM 617 O O . LEU A 1 81 ? -10.322 -2.597 3.390 1.00 92.25 81 LEU A O 1
ATOM 621 N N . ARG A 1 82 ? -11.493 -1.969 5.189 1.00 91.69 82 ARG A N 1
ATOM 622 C CA . ARG A 1 82 ? -11.826 -0.636 4.667 1.00 91.69 82 ARG A CA 1
ATOM 623 C C . ARG A 1 82 ? -10.792 0.412 5.068 1.00 91.69 82 ARG A C 1
ATOM 625 O O . ARG A 1 82 ? -10.765 0.833 6.227 1.00 91.69 82 ARG A O 1
ATOM 632 N N . ILE A 1 83 ? -10.025 0.888 4.090 1.00 95.19 83 ILE A N 1
ATOM 633 C CA . ILE A 1 83 ? -9.110 2.030 4.223 1.00 95.19 83 ILE A CA 1
ATOM 634 C C . ILE A 1 83 ? -9.922 3.339 4.218 1.00 95.19 83 ILE A C 1
ATOM 636 O O . ILE A 1 83 ? -10.718 3.566 3.313 1.00 95.19 83 ILE A O 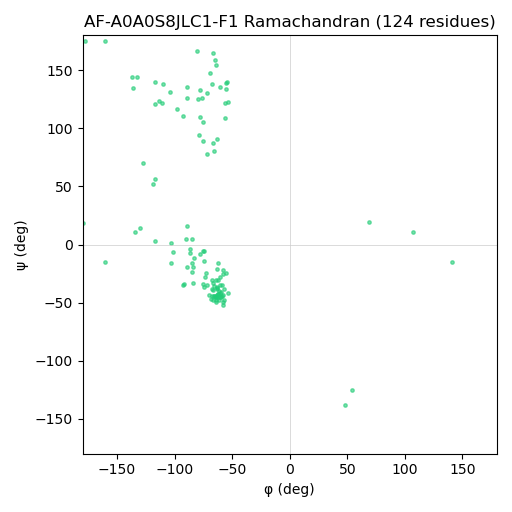1
ATOM 640 N N . ASP A 1 84 ? -9.744 4.195 5.228 1.00 95.94 84 ASP A N 1
ATOM 641 C CA . ASP A 1 84 ? -10.372 5.529 5.306 1.00 95.94 84 ASP A CA 1
ATOM 642 C C . ASP A 1 84 ? -9.494 6.626 4.708 1.00 95.94 84 ASP A C 1
ATOM 644 O O . ASP A 1 84 ? -9.996 7.603 4.157 1.00 95.94 84 ASP A O 1
ATOM 648 N N . TYR A 1 85 ? -8.179 6.477 4.855 1.00 97.19 85 TYR A N 1
ATOM 649 C CA . TYR A 1 85 ? -7.190 7.431 4.376 1.00 97.19 85 TYR A CA 1
ATOM 650 C C . TYR A 1 85 ? -6.056 6.674 3.705 1.00 97.19 85 TYR A C 1
ATOM 652 O O . TYR A 1 85 ? -5.556 5.697 4.260 1.00 97.19 85 TYR A O 1
ATOM 660 N N . ILE A 1 86 ? -5.619 7.141 2.543 1.00 98.00 86 ILE A N 1
ATOM 661 C CA . ILE A 1 86 ? -4.464 6.580 1.853 1.00 98.00 86 ILE A CA 1
ATOM 662 C C . ILE A 1 86 ? -3.541 7.704 1.390 1.00 98.00 86 ILE A C 1
ATOM 664 O O . ILE A 1 86 ? -3.999 8.785 1.026 1.00 98.00 86 ILE A O 1
ATOM 668 N N . GLY A 1 87 ? -2.237 7.464 1.431 1.00 97.56 87 GLY A N 1
ATOM 669 C CA . GLY A 1 87 ? -1.237 8.386 0.904 1.00 97.56 87 GLY A CA 1
ATOM 670 C C . GLY A 1 87 ? 0.089 7.684 0.653 1.00 97.56 87 GLY A C 1
ATOM 671 O O . GLY A 1 87 ? 0.256 6.513 0.994 1.00 97.56 87 GLY A O 1
ATOM 672 N N . GLY A 1 88 ? 1.055 8.395 0.082 1.00 96.56 88 GLY A N 1
ATOM 673 C CA . GLY A 1 88 ? 2.372 7.826 -0.167 1.00 96.56 88 GLY A CA 1
ATOM 674 C C . GLY A 1 88 ? 3.377 8.797 -0.772 1.00 96.56 88 GLY A C 1
ATOM 675 O O . GLY A 1 88 ? 3.050 9.932 -1.112 1.00 96.56 88 GLY A O 1
ATOM 676 N N . THR A 1 89 ? 4.620 8.335 -0.909 1.00 96.19 89 THR A N 1
ATOM 677 C CA . THR A 1 89 ? 5.742 9.110 -1.470 1.00 96.19 89 THR A CA 1
ATOM 678 C C . THR A 1 89 ? 6.254 8.463 -2.756 1.00 96.19 89 THR A C 1
ATOM 680 O O . THR A 1 89 ? 6.399 7.242 -2.813 1.00 96.19 89 THR A O 1
ATOM 683 N N . SER A 1 90 ? 6.598 9.264 -3.775 1.00 93.50 90 SER A N 1
ATOM 684 C CA . SER A 1 90 ? 7.131 8.773 -5.061 1.00 93.50 90 SER A CA 1
ATOM 685 C C . SER A 1 90 ? 6.188 7.720 -5.676 1.00 93.50 90 SER A C 1
ATOM 687 O O . SER A 1 90 ? 4.996 7.991 -5.798 1.00 93.50 90 SER A O 1
ATOM 689 N N . MET A 1 91 ? 6.669 6.515 -6.000 1.00 92.81 91 MET A N 1
ATOM 690 C CA . MET A 1 91 ? 5.837 5.435 -6.548 1.00 92.81 91 MET A CA 1
ATOM 691 C C . MET A 1 91 ? 4.653 5.067 -5.639 1.00 92.81 91 MET A C 1
ATOM 693 O O . MET A 1 91 ? 3.546 4.854 -6.121 1.00 92.81 91 MET A O 1
ATOM 697 N N . GLY A 1 92 ? 4.851 5.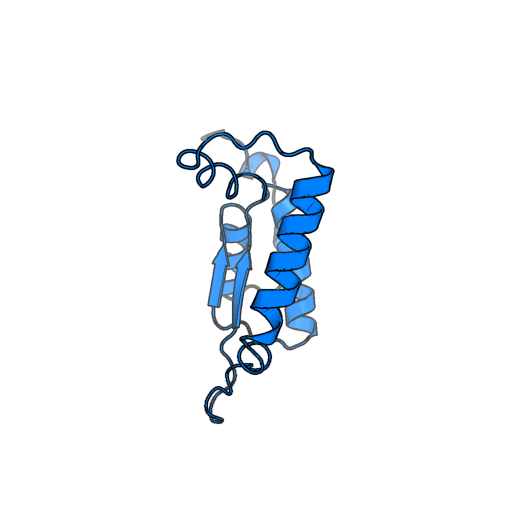060 -4.315 1.00 94.88 92 GLY A N 1
ATOM 698 C CA . GLY A 1 92 ? 3.756 4.844 -3.365 1.00 94.88 92 GLY A CA 1
ATOM 699 C C . GLY A 1 92 ? 2.706 5.955 -3.424 1.00 94.88 92 GLY A C 1
ATOM 700 O O . GLY A 1 92 ? 1.525 5.688 -3.239 1.00 94.88 92 GLY A O 1
ATOM 701 N N . GLY A 1 93 ? 3.122 7.182 -3.753 1.00 95.62 93 GLY A N 1
ATOM 702 C CA . GLY A 1 93 ? 2.232 8.315 -4.003 1.00 95.62 93 GLY A CA 1
ATOM 703 C C . GLY A 1 93 ? 1.346 8.082 -5.225 1.00 95.62 93 GLY A C 1
ATOM 704 O O . GLY A 1 93 ? 0.129 8.192 -5.111 1.00 95.62 93 GLY A O 1
ATOM 705 N N . ILE A 1 94 ? 1.939 7.668 -6.349 1.00 94.00 94 ILE A N 1
ATOM 706 C CA . ILE A 1 94 ? 1.208 7.338 -7.586 1.00 94.00 94 ILE A CA 1
ATOM 707 C C . ILE A 1 94 ? 0.173 6.238 -7.319 1.00 94.00 94 ILE A C 1
ATOM 709 O O . ILE A 1 94 ? -1.011 6.434 -7.586 1.00 94.00 94 ILE A O 1
ATOM 713 N N . VAL A 1 95 ? 0.595 5.119 -6.720 1.00 95.94 95 VAL A N 1
ATOM 714 C CA . VAL A 1 95 ? -0.303 3.999 -6.388 1.00 95.94 95 VAL A CA 1
ATOM 715 C C . VAL A 1 95 ? -1.418 4.450 -5.439 1.00 95.94 95 VAL A C 1
ATOM 717 O O . VAL A 1 95 ? -2.585 4.155 -5.683 1.00 95.94 95 VAL A O 1
ATOM 720 N N . SER A 1 96 ? -1.085 5.211 -4.388 1.00 96.75 96 SER A N 1
ATOM 721 C CA . SER A 1 96 ? -2.085 5.716 -3.438 1.00 96.75 96 SER A CA 1
ATOM 722 C C . SER A 1 96 ? -3.095 6.663 -4.084 1.00 96.75 96 SER A C 1
ATOM 724 O O . SER A 1 96 ? -4.275 6.596 -3.754 1.00 96.75 96 SER A O 1
ATOM 726 N N . ALA A 1 97 ? -2.657 7.513 -5.018 1.00 96.50 97 ALA A N 1
ATOM 727 C CA . ALA A 1 97 ? -3.521 8.456 -5.714 1.00 96.50 97 ALA A CA 1
ATOM 728 C C . ALA A 1 97 ? -4.493 7.729 -6.647 1.00 96.50 97 ALA A C 1
ATOM 730 O O . ALA A 1 97 ? -5.690 7.997 -6.595 1.00 96.50 97 ALA A O 1
ATOM 731 N N . LEU A 1 98 ? -3.999 6.775 -7.443 1.00 95.94 98 LEU A N 1
ATOM 732 C CA . LEU A 1 98 ? -4.837 5.972 -8.338 1.00 95.94 98 LEU A CA 1
ATOM 733 C C . LEU A 1 98 ? -5.869 5.145 -7.559 1.00 95.94 98 LEU A C 1
ATOM 735 O O . LEU A 1 98 ? -7.046 5.117 -7.915 1.00 95.94 98 LEU A O 1
ATOM 739 N N . TYR A 1 99 ? -5.455 4.532 -6.449 1.00 96.94 99 TYR A N 1
ATOM 740 C CA . TYR A 1 99 ? -6.375 3.812 -5.572 1.00 96.94 99 TYR A CA 1
ATOM 741 C C . TYR A 1 99 ? -7.427 4.747 -4.951 1.00 96.94 99 TYR A C 1
ATOM 743 O O . TYR A 1 99 ? -8.617 4.439 -4.944 1.00 96.94 99 TYR A O 1
ATOM 751 N N . ALA A 1 100 ? -7.020 5.934 -4.484 1.00 96.44 100 ALA A N 1
ATOM 752 C CA . ALA A 1 100 ? -7.925 6.917 -3.884 1.00 96.44 100 ALA A CA 1
ATOM 753 C C . ALA A 1 100 ? -9.004 7.434 -4.852 1.00 96.44 100 ALA A C 1
ATOM 755 O O . ALA A 1 100 ? -10.101 7.766 -4.407 1.00 96.44 100 ALA A O 1
ATOM 756 N N . ILE A 1 101 ? -8.715 7.495 -6.158 1.00 96.56 101 ILE A N 1
ATOM 757 C CA . ILE A 1 101 ? -9.691 7.896 -7.187 1.00 96.56 101 ILE A CA 1
ATOM 758 C C . ILE A 1 101 ? -10.570 6.733 -7.681 1.00 96.56 101 ILE A C 1
ATOM 760 O O . ILE A 1 101 ? -11.380 6.932 -8.583 1.00 96.56 101 ILE A O 1
ATOM 764 N N . GLY A 1 102 ? -10.445 5.541 -7.085 1.00 95.25 102 GLY A N 1
ATOM 765 C CA . GLY A 1 102 ? -11.371 4.424 -7.291 1.00 95.25 102 GLY A CA 1
ATOM 766 C C . GLY A 1 102 ? -10.849 3.264 -8.137 1.00 95.25 102 GLY A C 1
ATOM 767 O O . GLY A 1 102 ? -11.643 2.397 -8.494 1.00 95.25 102 GLY A O 1
ATOM 768 N N . TYR A 1 103 ? -9.552 3.209 -8.459 1.00 96.69 103 TYR A N 1
ATOM 769 C CA . TYR A 1 103 ? -8.979 2.004 -9.067 1.00 96.69 103 TYR A CA 1
ATOM 770 C C . TYR A 1 103 ? -8.888 0.889 -8.021 1.00 96.69 103 TYR A C 1
ATOM 772 O O . TYR A 1 103 ? -8.339 1.106 -6.942 1.00 96.69 103 TYR A O 1
ATOM 780 N N . CYS A 1 104 ? -9.375 -0.309 -8.355 1.00 95.56 104 CYS A N 1
ATOM 781 C CA . CYS A 1 104 ? -9.166 -1.497 -7.527 1.00 95.56 104 CYS A CA 1
ATOM 782 C C . CYS A 1 104 ? -7.779 -2.108 -7.763 1.00 95.56 104 CYS A C 1
ATOM 784 O O . CYS A 1 104 ? -7.093 -1.784 -8.742 1.00 95.56 104 CYS A O 1
ATOM 786 N N . ALA A 1 105 ? -7.365 -3.021 -6.883 1.00 95.44 105 ALA A N 1
ATOM 787 C CA . ALA A 1 105 ? -6.051 -3.649 -6.975 1.00 95.44 105 ALA A CA 1
ATOM 788 C C . ALA A 1 105 ? -5.824 -4.403 -8.299 1.00 95.44 105 ALA A C 1
ATOM 790 O O . ALA A 1 105 ? -4.714 -4.368 -8.830 1.00 95.44 105 ALA A O 1
ATOM 791 N N . ASP A 1 106 ? -6.858 -5.025 -8.872 1.00 95.88 106 ASP A N 1
ATOM 792 C CA . ASP A 1 106 ? -6.746 -5.734 -10.154 1.00 95.88 106 ASP A CA 1
ATOM 793 C C . ASP A 1 106 ? -6.542 -4.768 -11.334 1.00 95.88 106 ASP A C 1
ATOM 795 O O . ASP A 1 106 ? -5.652 -4.984 -12.157 1.00 95.88 106 ASP A O 1
ATOM 799 N N . SER A 1 107 ? -7.282 -3.654 -11.380 1.00 96.12 107 SER A N 1
ATOM 800 C CA . SER A 1 107 ? -7.087 -2.607 -12.395 1.00 96.12 107 SER A CA 1
ATOM 801 C C . SER A 1 107 ? -5.709 -1.959 -12.292 1.00 96.12 107 SER A C 1
ATOM 803 O O . SER A 1 107 ? -5.079 -1.661 -13.306 1.00 96.12 107 SER A O 1
ATOM 805 N N . LEU A 1 108 ? -5.210 -1.761 -11.068 1.00 95.75 108 LEU A N 1
ATOM 806 C CA . LEU A 1 108 ? -3.839 -1.311 -10.860 1.00 95.75 108 LEU A CA 1
ATOM 807 C C . LEU A 1 108 ? -2.844 -2.352 -11.368 1.00 95.75 108 LEU A C 1
ATOM 809 O O . LEU A 1 108 ? -1.908 -1.986 -12.062 1.00 95.75 108 LEU A O 1
ATOM 813 N N . ALA A 1 109 ? -3.032 -3.639 -11.079 1.00 94.56 109 ALA A N 1
ATOM 814 C CA . ALA A 1 109 ? -2.123 -4.681 -11.551 1.00 94.56 109 ALA A CA 1
ATOM 815 C C . ALA A 1 109 ? -2.042 -4.727 -13.088 1.00 94.56 109 ALA A C 1
ATOM 817 O O . ALA A 1 109 ? -0.948 -4.842 -13.641 1.00 94.56 109 ALA A O 1
ATOM 818 N N . GLU A 1 110 ? -3.174 -4.572 -13.775 1.00 95.12 110 GLU A N 1
ATOM 819 C CA . GLU A 1 110 ? -3.234 -4.525 -15.238 1.00 95.12 110 GLU A CA 1
ATOM 820 C C . GLU A 1 110 ? -2.549 -3.281 -15.816 1.00 95.12 110 GLU A C 1
ATOM 822 O O . GLU A 1 110 ? -1.713 -3.394 -16.716 1.00 95.12 110 GLU A O 1
ATOM 827 N N . LEU A 1 111 ? -2.839 -2.098 -15.266 1.00 92.19 111 LEU A N 1
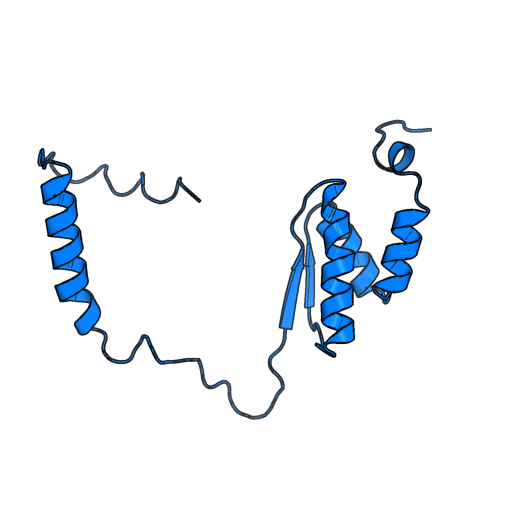ATOM 828 C CA . LEU A 1 111 ? -2.183 -0.848 -15.661 1.00 92.19 111 LEU A CA 1
ATOM 829 C C . LEU A 1 111 ? -0.660 -0.984 -15.566 1.00 92.19 111 LEU A C 1
ATOM 831 O O . LEU A 1 111 ? 0.096 -0.575 -16.438 1.00 92.19 111 LEU A O 1
ATOM 835 N N . VAL A 1 112 ? -0.203 -1.622 -14.501 1.00 89.62 112 VAL A N 1
ATOM 836 C CA . VAL A 1 112 ? 1.214 -1.787 -14.201 1.00 89.62 112 VAL A CA 1
ATOM 837 C C . VAL A 1 112 ? 1.901 -2.770 -15.133 1.00 89.62 112 VAL A C 1
ATOM 839 O O . VAL A 1 112 ? 3.062 -2.568 -15.486 1.00 89.62 112 VAL A O 1
ATOM 842 N N . ALA A 1 113 ? 1.186 -3.810 -15.549 1.00 89.69 113 ALA A N 1
ATOM 843 C CA . ALA A 1 113 ? 1.678 -4.785 -16.511 1.00 89.69 113 ALA A CA 1
ATOM 844 C C . ALA A 1 113 ? 1.747 -4.233 -17.946 1.00 89.69 113 ALA A C 1
ATOM 846 O O . ALA A 1 113 ? 2.513 -4.748 -18.756 1.00 89.69 113 ALA A O 1
ATOM 847 N N . THR A 1 114 ? 0.948 -3.213 -18.265 1.00 91.31 114 THR A N 1
ATOM 848 C CA . THR A 1 114 ? 0.793 -2.679 -19.630 1.00 91.31 114 THR A CA 1
ATOM 849 C C . THR A 1 114 ? 1.535 -1.366 -19.874 1.00 91.31 114 THR A C 1
ATOM 851 O O . THR A 1 114 ? 1.744 -0.990 -21.026 1.00 91.31 114 THR A O 1
ATOM 854 N N . LEU A 1 115 ? 1.953 -0.672 -18.815 1.00 88.38 115 LEU A N 1
ATOM 855 C CA . LEU A 1 115 ? 2.710 0.572 -18.910 1.00 88.38 115 LEU A CA 1
ATOM 856 C C . LEU A 1 115 ? 4.121 0.360 -19.476 1.00 88.38 115 LEU A C 1
ATOM 858 O O . LEU A 1 115 ? 4.854 -0.542 -19.072 1.00 88.38 115 LEU A O 1
ATOM 862 N N . ASP A 1 116 ? 4.523 1.273 -20.359 1.00 88.12 116 ASP A N 1
ATOM 863 C CA . ASP A 1 116 ? 5.905 1.412 -20.813 1.00 88.12 116 ASP A CA 1
ATOM 864 C C . ASP A 1 116 ? 6.718 2.152 -19.742 1.00 88.12 116 ASP A C 1
ATOM 866 O O . ASP A 1 116 ? 6.719 3.384 -19.654 1.00 88.12 116 ASP A O 1
ATOM 870 N N . TRP A 1 117 ? 7.366 1.375 -18.876 1.00 84.88 117 TRP A N 1
ATOM 871 C CA . TRP A 1 117 ? 8.135 1.893 -17.748 1.00 84.88 117 TRP A CA 1
ATOM 872 C C . TRP A 1 117 ? 9.385 2.654 -18.165 1.00 84.88 117 TRP A C 1
ATOM 874 O O . TRP A 1 117 ? 9.770 3.591 -17.465 1.00 84.88 117 TRP A O 1
ATOM 884 N N . ASP A 1 118 ? 9.993 2.278 -19.288 1.00 85.50 118 ASP A N 1
ATOM 885 C CA . ASP A 1 118 ? 11.200 2.934 -19.776 1.00 85.50 118 ASP A CA 1
ATOM 886 C C . ASP A 1 118 ? 10.864 4.360 -20.203 1.00 85.50 118 ASP A C 1
ATOM 888 O O . ASP A 1 118 ? 11.524 5.306 -19.777 1.00 85.50 118 ASP A O 1
ATOM 892 N N . ARG A 1 119 ? 9.753 4.537 -20.925 1.00 85.62 119 ARG A N 1
ATOM 893 C CA . ARG A 1 119 ? 9.257 5.864 -21.301 1.00 85.62 119 ARG A CA 1
ATOM 894 C C . ARG A 1 119 ? 8.768 6.686 -20.108 1.00 85.62 119 ARG A C 1
ATOM 896 O O . ARG A 1 119 ? 8.943 7.900 -20.075 1.00 85.62 119 ARG A O 1
ATOM 903 N N . LEU A 1 120 ? 8.117 6.057 -19.133 1.00 82.62 120 LEU A N 1
ATOM 904 C CA . LEU A 1 120 ? 7.532 6.779 -17.997 1.00 82.62 120 LEU A CA 1
ATOM 905 C C . LEU A 1 120 ? 8.598 7.273 -17.008 1.00 82.62 120 LEU A C 1
ATOM 907 O O . LEU A 1 120 ? 8.385 8.266 -16.316 1.00 82.62 120 LEU A O 1
ATOM 911 N N . LEU A 1 121 ? 9.731 6.572 -16.934 1.00 82.38 121 LEU A N 1
ATOM 912 C CA . LEU A 1 121 ? 10.850 6.910 -16.056 1.00 82.38 121 LEU A CA 1
ATOM 913 C C . LEU A 1 121 ? 12.005 7.615 -16.783 1.00 82.38 121 LEU A C 1
ATOM 915 O O . LEU A 1 121 ? 12.945 8.047 -16.114 1.00 82.38 121 LEU A O 1
ATOM 919 N N . SER A 1 122 ? 11.950 7.737 -18.113 1.00 83.69 122 SER A N 1
ATOM 920 C CA . SER A 1 122 ? 12.908 8.532 -18.884 1.00 83.69 122 SER A CA 1
ATOM 921 C C . SER A 1 122 ? 12.733 10.031 -18.627 1.00 83.69 122 SER A C 1
ATOM 923 O O . SER A 1 122 ? 11.617 10.506 -18.427 1.00 83.69 122 SER A O 1
ATOM 925 N N . ASP A 1 123 ? 13.839 10.775 -18.682 1.00 84.81 123 ASP A N 1
ATOM 926 C CA . ASP A 1 123 ? 13.865 12.249 -18.635 1.00 84.81 123 ASP A CA 1
ATOM 927 C C . ASP A 1 123 ? 13.764 12.865 -20.047 1.00 84.81 123 ASP A C 1
ATOM 929 O O . ASP A 1 123 ? 14.089 14.030 -20.272 1.00 84.81 123 ASP A O 1
ATOM 933 N N . ASP A 1 124 ? 13.342 12.058 -21.026 1.00 81.62 124 ASP A N 1
ATOM 934 C CA . ASP A 1 124 ? 13.203 12.483 -22.411 1.00 81.62 124 ASP A CA 1
ATOM 935 C C . ASP A 1 124 ? 11.914 13.300 -22.564 1.00 81.62 124 ASP A C 1
ATOM 937 O O . ASP A 1 124 ? 10.793 12.791 -22.473 1.00 81.62 124 ASP A O 1
ATOM 941 N N . ILE A 1 125 ? 12.086 14.600 -22.791 1.00 72.38 125 ILE A N 1
ATOM 942 C CA . ILE A 1 125 ? 10.999 15.532 -23.088 1.00 72.38 125 ILE A CA 1
ATOM 943 C C . ILE A 1 125 ? 10.801 15.533 -24.615 1.00 72.38 125 ILE A C 1
ATOM 945 O O . ILE A 1 125 ? 11.787 15.735 -25.328 1.00 72.38 125 ILE A O 1
ATOM 949 N N . PRO A 1 126 ? 9.581 15.281 -25.126 1.00 66.81 126 PRO A N 1
ATOM 950 C CA . PRO A 1 126 ? 9.312 15.250 -26.565 1.00 66.81 126 PRO A CA 1
ATOM 951 C C . PRO A 1 126 ? 9.523 16.599 -27.262 1.00 66.81 126 PRO A C 1
ATOM 953 O O . PRO A 1 126 ? 9.342 17.654 -26.609 1.00 66.81 126 PRO A O 1
#

Nearest PDB structures (foldseek):
  5fya-assembly1_B  TM=9.861E-01  e=3.005E-05  Pseudomonas aeruginosa PAO1
  5fya-assembly1_A  TM=9.480E-01  e=2.034E-05  Pseudomonas aeruginosa PAO1
  5fqu-assembly1_B  TM=9.815E-01  e=6.557E-05  Pseudomonas aeruginosa PAO1
  5fqu-assembly1_A  TM=9.497E-01  e=4.737E-05  Pseudomonas aeruginosa PAO1

Radius of gyration: 23.89 Å; Cα contacts (8 Å, |Δi|>4): 92; chains: 1; bounding box: 55×26×65 Å

Mean predicted aligned error: 15.43 Å

pLDDT: mean 80.82, std 16.52, range [43.44, 98.0]

Foldseek 3Di:
DPPPPPPVPPPDPDPPDDPVVVVVVVVVCCVVVVVVPVPPVPCPPPDPPDDDDAAEEEQEDDQLVSLCVLVVQVVCVVVVHDHPHYAYDDSSRVVRVCVVVPDGSVNSVVCSVPDPSCVVPDPDDD